Protein AF-A0A947JIG5-F1 (afdb_monomer_lite)

Secondary structure (DSSP, 8-state):
-EEETTEEEB--HHHHHHTT--TT-EEEEE--SSS--SB-EEEEEE------S-S----------------------------

Sequence (83 aa):
QVLSNGRNYKVLLASITYFKGEVGDEIVILVPIDKQTEWAAVENIVKGGERQPNADSDVSTVTLQEKDTPSVEKEKQLDDLEI

Radius of gyration: 27.15 Å; chains: 1; bounding box: 66×50×54 Å

Foldseek 3Di:
DDDDPNDAADEDPVVCVVQVPDPQWDWDWDDDDPDDDNHTYTDDTHPNDPPPVDDDDDDDDDDDDDDDDDDDDDDDDDDDDDD

pLDDT: mean 75.31, std 23.02, range [35.91, 97.31]

Structure (mmCIF, N/CA/C/O backbone):
data_AF-A0A947JIG5-F1
#
_entry.id   AF-A0A947JIG5-F1
#
loop_
_atom_site.group_PDB
_atom_site.id
_atom_site.type_symbol
_atom_site.label_atom_id
_atom_site.label_alt_id
_atom_site.label_comp_id
_atom_site.label_asym_id
_atom_site.label_entity_id
_atom_site.label_seq_id
_atom_site.pdbx_PDB_ins_code
_atom_site.Cartn_x
_atom_site.Cartn_y
_atom_site.Cartn_z
_atom_site.occupancy
_atom_site.B_iso_or_equiv
_atom_site.auth_seq_id
_atom_site.auth_comp_id
_atom_site.auth_asym_id
_atom_site.auth_atom_id
_atom_site.pdbx_PDB_model_num
ATOM 1 N N . GLN A 1 1 ? 3.097 7.082 -0.844 1.00 90.44 1 GLN A N 1
ATOM 2 C CA . GLN A 1 1 ? 1.659 7.239 -0.519 1.00 90.44 1 GLN A CA 1
ATOM 3 C C . GLN A 1 1 ? 0.899 7.247 -1.834 1.00 90.44 1 GLN A C 1
ATOM 5 O O . GLN A 1 1 ? 1.509 7.591 -2.838 1.00 90.44 1 GLN A O 1
ATOM 10 N N . VAL A 1 2 ? -0.372 6.857 -1.834 1.00 92.62 2 VAL A N 1
ATOM 11 C CA . VAL A 1 2 ? -1.216 6.782 -3.039 1.00 92.62 2 VAL A CA 1
ATOM 12 C C . VAL A 1 2 ? -2.435 7.680 -2.847 1.00 92.62 2 VAL A C 1
ATOM 14 O O . VAL A 1 2 ? -3.019 7.676 -1.764 1.00 92.62 2 VAL A O 1
ATOM 17 N N . LEU A 1 3 ? -2.800 8.451 -3.872 1.00 94.38 3 LEU A N 1
ATOM 18 C CA . LEU A 1 3 ? -4.000 9.289 -3.884 1.00 94.38 3 LEU A CA 1
ATOM 19 C C . LEU A 1 3 ? -5.150 8.505 -4.523 1.00 94.38 3 LEU A C 1
ATOM 21 O O . LEU A 1 3 ? -5.028 8.044 -5.652 1.00 94.38 3 LEU A O 1
ATOM 25 N N . SER A 1 4 ? -6.268 8.365 -3.815 1.00 92.94 4 SER A N 1
ATOM 26 C CA . SER A 1 4 ? -7.485 7.749 -4.348 1.00 92.94 4 SER A CA 1
ATOM 27 C C . SER A 1 4 ? -8.717 8.361 -3.692 1.00 92.94 4 SER A C 1
ATOM 29 O O . SER A 1 4 ? -8.714 8.627 -2.491 1.00 92.94 4 SER A O 1
ATOM 31 N N . ASN A 1 5 ? -9.767 8.618 -4.477 1.00 91.44 5 ASN A N 1
ATOM 32 C CA . ASN A 1 5 ? -11.027 9.209 -4.003 1.00 91.44 5 ASN A CA 1
ATOM 33 C C . ASN A 1 5 ? -10.833 10.489 -3.161 1.00 91.44 5 ASN A C 1
ATOM 35 O O . ASN A 1 5 ? -11.503 10.694 -2.151 1.00 91.44 5 ASN A O 1
ATOM 39 N N . GLY A 1 6 ? -9.866 11.332 -3.541 1.00 93.00 6 GLY A N 1
ATOM 40 C CA . GLY A 1 6 ? -9.544 12.570 -2.821 1.00 93.00 6 GLY A CA 1
ATOM 41 C C . GLY A 1 6 ? -8.857 12.376 -1.461 1.00 93.00 6 GLY A C 1
ATOM 42 O O . GLY A 1 6 ? -8.709 13.345 -0.718 1.00 93.00 6 GLY A O 1
ATOM 43 N N . ARG A 1 7 ? -8.428 11.154 -1.116 1.00 93.06 7 ARG A N 1
ATOM 44 C CA . ARG A 1 7 ? -7.705 10.830 0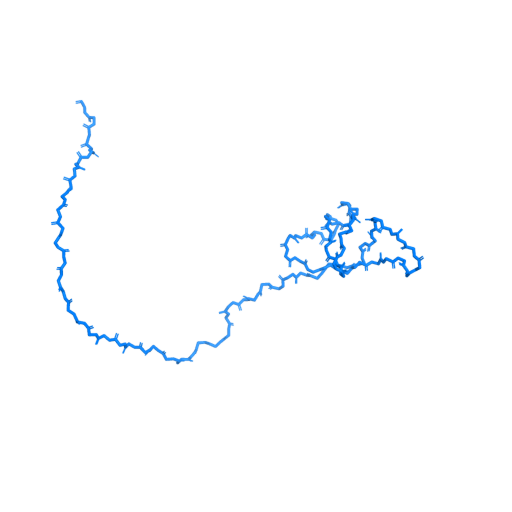.121 1.00 93.06 7 ARG A CA 1
ATOM 45 C C . ARG A 1 7 ? -6.336 10.220 -0.178 1.00 93.06 7 ARG A C 1
ATOM 47 O O . ARG A 1 7 ? -6.181 9.416 -1.094 1.00 93.06 7 ARG A O 1
ATOM 54 N N . ASN A 1 8 ? -5.356 10.560 0.657 1.00 95.94 8 ASN A N 1
ATOM 55 C CA . ASN A 1 8 ? -4.045 9.919 0.641 1.00 95.94 8 ASN A CA 1
ATOM 56 C C . ASN A 1 8 ? -4.023 8.690 1.549 1.00 95.94 8 ASN A C 1
ATOM 58 O O . ASN A 1 8 ? -4.392 8.767 2.722 1.00 95.94 8 ASN A O 1
ATOM 62 N N . TYR A 1 9 ? -3.505 7.588 1.017 1.00 96.75 9 TYR A N 1
ATOM 63 C CA . TYR A 1 9 ? -3.275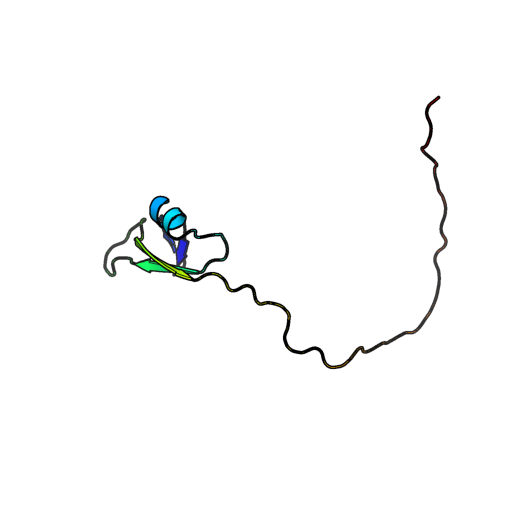 6.350 1.745 1.00 96.75 9 TYR A CA 1
ATOM 64 C C . TYR A 1 9 ? -1.781 6.045 1.850 1.00 96.75 9 TYR A C 1
ATOM 66 O O . TYR A 1 9 ? -1.000 6.162 0.895 1.00 96.75 9 TYR A O 1
ATOM 74 N N . LYS A 1 10 ? -1.371 5.620 3.041 1.00 97.19 10 LYS A N 1
ATOM 75 C CA . LYS A 1 10 ? -0.080 4.993 3.296 1.00 97.19 10 LYS A CA 1
ATOM 76 C C . LYS A 1 10 ? -0.129 3.561 2.764 1.00 97.19 10 LYS A C 1
ATOM 78 O O . LYS A 1 10 ? -1.139 2.875 2.874 1.00 97.19 10 LYS A O 1
ATOM 83 N N . VAL A 1 11 ? 0.976 3.120 2.185 1.00 96.88 11 VAL A N 1
ATOM 84 C CA . VAL A 1 11 ? 1.147 1.769 1.640 1.00 96.88 11 VAL A CA 1
ATOM 85 C C . VAL A 1 11 ? 2.487 1.234 2.115 1.00 96.88 11 VAL A C 1
ATOM 87 O O . VAL A 1 11 ? 3.401 2.013 2.404 1.00 96.88 11 VAL A O 1
ATOM 90 N N . LEU A 1 12 ? 2.608 -0.085 2.226 1.00 96.88 12 LEU A N 1
ATOM 91 C CA . LEU A 1 12 ? 3.853 -0.711 2.656 1.00 96.88 12 LEU A CA 1
ATOM 92 C C . LEU A 1 12 ? 4.909 -0.588 1.558 1.00 96.88 12 LEU A C 1
ATOM 94 O O . LEU A 1 12 ? 4.675 -0.971 0.413 1.00 96.88 12 LEU A O 1
ATOM 98 N N . LEU A 1 13 ? 6.096 -0.105 1.930 1.00 95.81 13 LEU A N 1
ATOM 99 C CA . LEU A 1 13 ? 7.222 0.017 1.002 1.00 95.81 13 LEU A CA 1
ATOM 100 C C . LEU A 1 13 ? 7.583 -1.332 0.366 1.00 95.81 13 LEU A C 1
ATOM 102 O O . LEU A 1 13 ? 7.876 -1.381 -0.822 1.00 95.81 13 LEU A O 1
ATOM 106 N N . ALA A 1 14 ? 7.493 -2.420 1.137 1.00 97.12 14 ALA A N 1
ATOM 107 C CA . ALA A 1 14 ? 7.760 -3.772 0.656 1.00 97.12 14 ALA A CA 1
ATOM 108 C C . ALA A 1 14 ? 6.877 -4.168 -0.538 1.00 97.12 14 ALA A C 1
ATOM 110 O O . ALA A 1 14 ? 7.357 -4.821 -1.458 1.00 97.12 14 ALA A O 1
ATOM 111 N N . SER A 1 15 ? 5.607 -3.746 -0.558 1.00 96.69 15 SER A N 1
ATOM 112 C CA . SER A 1 15 ? 4.718 -4.005 -1.694 1.00 96.69 15 SER A CA 1
ATOM 113 C C . SER A 1 15 ? 5.183 -3.245 -2.934 1.00 96.69 15 SER A C 1
ATOM 115 O O . SER A 1 15 ? 5.258 -3.820 -4.014 1.00 96.69 15 SER A O 1
ATOM 117 N N . ILE A 1 16 ? 5.562 -1.974 -2.777 1.00 95.31 16 ILE A N 1
ATOM 118 C CA . ILE A 1 16 ? 6.032 -1.146 -3.895 1.00 95.31 16 ILE A CA 1
ATOM 119 C C . ILE A 1 16 ? 7.311 -1.721 -4.503 1.00 95.31 16 ILE A C 1
ATOM 121 O O . ILE A 1 16 ? 7.398 -1.864 -5.719 1.00 95.31 16 ILE A O 1
ATOM 125 N N . THR A 1 17 ? 8.285 -2.108 -3.680 1.00 95.88 17 THR A N 1
ATOM 126 C CA . THR A 1 17 ? 9.550 -2.660 -4.181 1.00 95.88 17 THR A CA 1
ATOM 127 C C . THR A 1 17 ? 9.393 -4.067 -4.754 1.00 95.88 17 THR A C 1
ATOM 129 O O . THR A 1 17 ? 10.045 -4.380 -5.747 1.00 95.88 17 THR A O 1
ATOM 132 N N . TYR A 1 18 ? 8.502 -4.896 -4.200 1.00 95.25 18 TYR A N 1
ATOM 133 C CA . TYR A 1 18 ? 8.193 -6.222 -4.744 1.00 95.25 18 TYR A CA 1
ATOM 134 C C . TYR A 1 18 ? 7.616 -6.139 -6.164 1.00 95.25 18 TYR A C 1
ATOM 136 O O . TYR A 1 18 ? 8.103 -6.813 -7.071 1.00 95.25 18 TYR A O 1
ATOM 144 N N . PHE A 1 19 ? 6.633 -5.257 -6.378 1.00 94.75 19 PHE A N 1
ATOM 145 C CA . PHE A 1 19 ? 6.020 -5.020 -7.690 1.00 94.75 19 PHE A CA 1
ATOM 146 C C . PHE A 1 19 ? 6.834 -4.074 -8.588 1.00 94.75 19 PHE A C 1
ATOM 148 O O . PHE A 1 19 ? 6.438 -3.809 -9.722 1.00 94.75 19 PHE A O 1
ATOM 155 N N . LYS A 1 20 ? 7.982 -3.581 -8.099 1.00 94.88 20 LYS A N 1
ATOM 156 C CA . LYS A 1 20 ? 8.855 -2.613 -8.781 1.00 94.88 20 LYS A CA 1
ATOM 157 C C . LYS A 1 20 ? 8.094 -1.362 -9.227 1.00 94.88 20 LYS A C 1
ATOM 159 O O . LYS A 1 20 ? 8.307 -0.892 -10.337 1.00 94.88 20 LYS A O 1
ATOM 164 N N . GLY A 1 21 ? 7.157 -0.883 -8.413 1.00 94.00 21 GLY A N 1
ATOM 165 C CA . GLY A 1 21 ? 6.324 0.273 -8.736 1.00 94.00 21 GLY A CA 1
ATOM 166 C C . GLY A 1 21 ? 7.142 1.558 -8.820 1.00 94.00 21 GLY A C 1
ATOM 167 O O . GLY A 1 21 ? 7.980 1.818 -7.955 1.00 94.00 21 GLY A O 1
ATOM 168 N N . GLU A 1 22 ? 6.868 2.362 -9.838 1.00 93.38 22 GLU A N 1
ATOM 169 C CA . GLU A 1 22 ? 7.499 3.657 -10.078 1.00 93.38 22 GLU A CA 1
ATOM 170 C C . GLU A 1 22 ? 6.453 4.777 -10.095 1.00 93.38 22 GLU A C 1
ATOM 172 O O . GLU A 1 22 ? 5.241 4.546 -10.092 1.00 93.38 22 GLU A O 1
ATOM 177 N N . VAL A 1 23 ? 6.917 6.025 -10.058 1.00 90.81 23 VAL A N 1
ATOM 178 C CA . VAL A 1 23 ? 6.018 7.177 -10.177 1.00 90.81 23 VAL A CA 1
ATOM 179 C C . VAL A 1 23 ? 5.437 7.198 -11.588 1.00 90.81 23 VAL A C 1
ATOM 181 O O . VAL A 1 23 ? 6.182 7.146 -12.559 1.00 90.81 23 VAL A O 1
ATOM 184 N N . GLY A 1 24 ? 4.114 7.314 -11.690 1.00 90.44 24 GLY A N 1
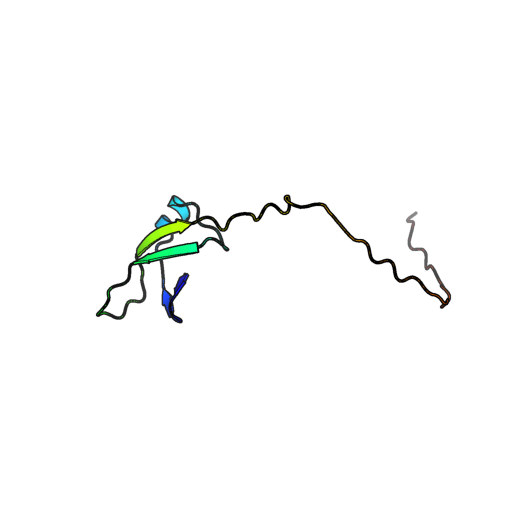ATOM 185 C CA . GLY A 1 24 ? 3.396 7.249 -12.965 1.00 90.44 24 GLY A CA 1
ATOM 186 C C . GLY A 1 24 ? 2.726 5.900 -13.217 1.00 90.44 24 GLY A C 1
ATOM 187 O O . GLY A 1 24 ? 1.850 5.827 -14.073 1.00 90.44 24 GLY A O 1
ATOM 188 N N . ASP A 1 25 ? 3.056 4.870 -12.435 1.00 93.50 25 ASP A N 1
ATOM 189 C CA . ASP A 1 25 ? 2.283 3.633 -12.430 1.00 93.50 25 ASP A CA 1
ATOM 190 C C . ASP A 1 25 ? 0.919 3.834 -11.764 1.00 93.50 25 ASP A C 1
ATOM 192 O O . ASP A 1 25 ? 0.775 4.550 -10.765 1.00 93.50 25 ASP A O 1
ATOM 196 N N . GLU A 1 26 ? -0.082 3.133 -12.285 1.00 94.38 26 GLU A N 1
ATOM 197 C CA . GLU A 1 26 ? -1.392 3.039 -11.661 1.00 94.38 26 GLU A CA 1
ATOM 198 C C . GLU A 1 26 ? -1.400 1.901 -10.641 1.00 94.38 26 GLU A C 1
ATOM 200 O O . GLU A 1 26 ? -0.831 0.832 -10.856 1.00 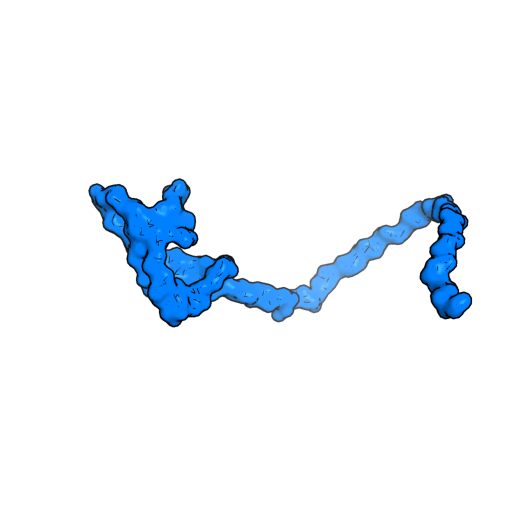94.38 26 GLU A O 1
ATOM 205 N N . ILE A 1 27 ? -2.043 2.119 -9.496 1.00 95.06 27 ILE A N 1
ATOM 206 C CA . ILE A 1 27 ? -2.021 1.167 -8.383 1.00 95.06 27 ILE A CA 1
ATOM 207 C C . ILE A 1 27 ? -3.451 0.855 -7.959 1.00 95.06 27 ILE A C 1
ATOM 209 O O . ILE A 1 27 ? -4.239 1.762 -7.687 1.00 95.06 27 ILE A O 1
ATOM 213 N N . VAL A 1 28 ? -3.761 -0.435 -7.834 1.00 96.31 28 VAL A N 1
ATOM 214 C CA . VAL A 1 28 ? -5.011 -0.923 -7.246 1.00 96.31 28 VAL A CA 1
ATOM 215 C C . VAL A 1 28 ? -4.790 -1.151 -5.755 1.00 96.31 28 VAL A C 1
ATOM 217 O O . VAL A 1 28 ? -3.895 -1.903 -5.352 1.00 96.31 28 VAL A O 1
ATOM 220 N N . ILE A 1 29 ? -5.594 -0.478 -4.929 1.00 96.88 29 ILE A N 1
ATOM 221 C CA . ILE A 1 29 ? -5.518 -0.558 -3.469 1.00 96.88 29 ILE A CA 1
ATOM 222 C C . ILE A 1 29 ? -6.840 -1.032 -2.862 1.00 96.88 29 ILE A C 1
ATOM 224 O O . ILE A 1 29 ? -7.918 -0.641 -3.304 1.00 96.88 29 ILE A O 1
ATOM 228 N N . LEU A 1 30 ? -6.745 -1.824 -1.797 1.00 96.56 30 LEU A N 1
ATOM 229 C CA . LEU A 1 30 ? -7.881 -2.295 -1.013 1.00 96.56 30 LEU A CA 1
ATOM 230 C C . LEU A 1 30 ? -7.991 -1.497 0.287 1.00 96.56 30 LEU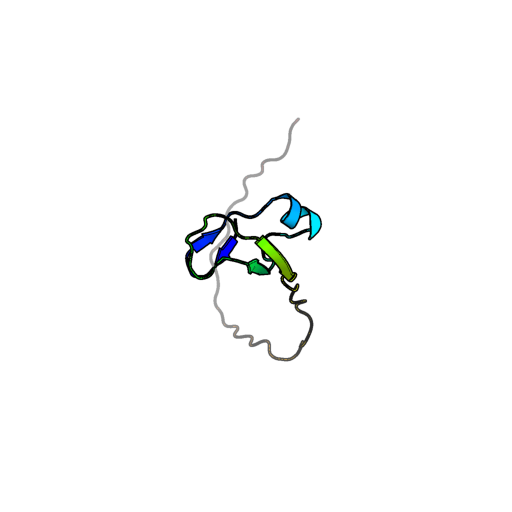 A C 1
ATOM 232 O O . LEU A 1 30 ? -7.019 -1.361 1.041 1.00 96.56 30 LEU A O 1
ATOM 236 N N . VAL A 1 31 ? -9.197 -0.997 0.555 1.00 95.81 31 VAL A N 1
ATOM 237 C CA . VAL A 1 31 ? -9.553 -0.254 1.769 1.00 95.81 31 VAL A CA 1
ATOM 238 C C . VAL A 1 31 ? -10.876 -0.786 2.342 1.00 95.81 31 VAL A C 1
ATOM 240 O O . VAL A 1 31 ? -11.751 -1.182 1.572 1.00 95.81 31 VAL A O 1
ATOM 243 N N . PRO A 1 32 ? -11.057 -0.821 3.676 1.00 94.81 32 PRO A N 1
ATOM 244 C CA . PRO A 1 32 ? -12.332 -1.200 4.284 1.00 94.81 32 PRO A CA 1
ATOM 245 C C . PRO A 1 32 ? -13.453 -0.215 3.926 1.00 94.81 32 PRO A C 1
ATOM 247 O O . PRO A 1 32 ? -13.225 0.992 3.907 1.00 94.81 32 PRO A O 1
ATOM 250 N N . ILE A 1 33 ? -14.671 -0.724 3.720 1.00 91.94 33 ILE A N 1
ATOM 251 C CA . ILE A 1 33 ? -15.843 0.089 3.345 1.00 91.94 33 ILE A CA 1
ATOM 252 C C . ILE A 1 33 ? -16.307 0.968 4.520 1.00 91.94 33 ILE A C 1
ATOM 254 O O . ILE A 1 33 ? -16.474 2.174 4.370 1.00 91.94 33 ILE A O 1
ATOM 258 N N . ASP A 1 34 ? -16.442 0.379 5.712 1.00 91.56 34 ASP A N 1
ATOM 259 C CA . ASP A 1 34 ? -17.106 1.029 6.855 1.00 91.56 34 ASP A CA 1
ATOM 260 C C . ASP A 1 34 ? -16.142 1.645 7.881 1.00 91.56 34 ASP A C 1
ATOM 262 O O . ASP A 1 34 ? -16.545 2.030 8.981 1.00 91.56 34 ASP A O 1
ATOM 266 N N . LYS A 1 35 ? -14.839 1.700 7.579 1.00 91.25 35 LYS A N 1
ATOM 267 C CA . LYS A 1 35 ? -13.828 2.200 8.520 1.00 91.25 35 LYS A CA 1
ATOM 268 C C . LYS A 1 35 ? -12.886 3.180 7.854 1.00 91.25 35 LYS A C 1
ATOM 270 O O . LYS A 1 35 ? -12.305 2.901 6.810 1.00 91.25 35 LYS A O 1
ATOM 275 N N . GLN A 1 36 ? -12.657 4.299 8.534 1.00 89.94 36 GLN A N 1
ATOM 276 C CA . GLN A 1 36 ? -11.575 5.192 8.155 1.00 89.94 36 GLN A CA 1
ATOM 277 C C . GLN A 1 36 ? -10.234 4.529 8.471 1.00 89.94 36 GLN A C 1
ATOM 279 O O . GLN A 1 36 ? -9.995 4.086 9.593 1.00 89.94 36 GLN A O 1
ATOM 284 N N . THR A 1 37 ? -9.367 4.470 7.467 1.00 94.56 37 THR A N 1
ATOM 285 C CA . THR A 1 37 ? -8.007 3.949 7.581 1.00 94.56 37 THR A CA 1
ATOM 286 C C . THR A 1 37 ? -7.032 4.917 6.933 1.00 94.56 37 THR A C 1
ATOM 288 O O . THR A 1 37 ? -7.348 5.570 5.937 1.00 94.56 37 THR A O 1
ATOM 291 N N . GLU A 1 38 ? -5.836 5.001 7.504 1.00 96.25 38 GLU A N 1
ATOM 292 C CA . GLU A 1 38 ? -4.706 5.690 6.885 1.00 96.25 38 GLU A CA 1
ATOM 293 C C . GLU A 1 38 ? -3.907 4.773 5.959 1.00 96.25 38 GLU A C 1
ATOM 295 O O . GLU A 1 38 ? -3.163 5.265 5.117 1.00 96.25 38 GLU A O 1
ATOM 300 N N . TRP A 1 39 ? -4.035 3.454 6.120 1.00 96.50 39 TRP A N 1
ATOM 301 C CA . TRP A 1 39 ? -3.272 2.456 5.377 1.00 96.50 39 TRP A CA 1
ATOM 302 C C . TRP A 1 39 ? -4.157 1.704 4.394 1.00 96.50 39 TRP A C 1
ATOM 304 O O . TRP A 1 39 ? -5.293 1.354 4.722 1.00 96.50 39 TRP A O 1
ATOM 314 N N . ALA A 1 40 ? -3.606 1.418 3.220 1.00 97.19 40 ALA A N 1
ATOM 315 C CA . ALA A 1 40 ? -4.227 0.588 2.203 1.00 97.19 40 ALA A CA 1
ATOM 316 C C . ALA A 1 40 ? -3.312 -0.583 1.827 1.00 97.19 40 ALA A C 1
ATOM 318 O O . ALA A 1 40 ? -2.081 -0.462 1.839 1.00 97.19 40 ALA A O 1
ATOM 319 N N . ALA A 1 41 ? -3.922 -1.720 1.495 1.00 96.88 41 ALA A N 1
ATOM 320 C CA . ALA A 1 41 ? -3.203 -2.873 0.970 1.00 96.88 41 ALA A CA 1
ATOM 321 C C . ALA A 1 41 ? -3.059 -2.735 -0.549 1.00 96.88 41 ALA A C 1
ATOM 323 O O . ALA A 1 41 ? -4.027 -2.400 -1.226 1.00 96.88 41 ALA A O 1
ATOM 324 N N . VAL A 1 42 ? -1.860 -2.978 -1.077 1.00 97.31 42 VAL A N 1
ATOM 325 C CA . VAL A 1 42 ? -1.607 -2.968 -2.526 1.00 97.31 42 VAL A CA 1
ATOM 326 C C . VAL A 1 42 ? -1.993 -4.330 -3.094 1.00 97.31 42 VAL A C 1
ATOM 328 O O . VAL A 1 42 ? -1.437 -5.340 -2.664 1.00 97.31 42 VAL A O 1
ATOM 331 N N . GLU A 1 43 ? -2.929 -4.348 -4.041 1.00 96.94 43 GLU A N 1
ATOM 332 C CA . GLU A 1 43 ? -3.351 -5.559 -4.756 1.00 96.94 43 GLU A CA 1
ATOM 333 C C . GLU A 1 43 ? -2.545 -5.745 -6.044 1.00 96.94 43 GLU A C 1
ATOM 335 O O . GLU A 1 43 ? -2.040 -6.834 -6.306 1.00 96.94 43 GLU A O 1
ATOM 340 N N . ASN A 1 44 ? -2.396 -4.675 -6.832 1.00 95.94 44 ASN A N 1
ATOM 341 C CA . ASN A 1 44 ? -1.729 -4.722 -8.130 1.00 95.94 44 ASN A CA 1
ATOM 342 C C . ASN A 1 44 ? -1.098 -3.368 -8.500 1.00 95.94 44 ASN A C 1
ATOM 344 O O . ASN A 1 44 ? -1.573 -2.319 -8.058 1.00 95.94 44 ASN A O 1
ATOM 348 N N . ILE A 1 45 ? -0.061 -3.395 -9.343 1.00 95.94 45 ILE A N 1
ATOM 349 C CA . ILE A 1 45 ? 0.536 -2.213 -9.982 1.00 95.94 45 ILE A CA 1
ATOM 350 C C . ILE A 1 45 ? 0.475 -2.404 -11.500 1.00 95.94 45 ILE A C 1
ATOM 352 O O . ILE A 1 45 ? 1.058 -3.342 -12.043 1.00 95.94 45 ILE A O 1
ATOM 356 N N . VAL A 1 46 ? -0.228 -1.508 -12.183 1.00 95.19 46 VAL A N 1
ATOM 357 C CA . VAL A 1 46 ? -0.329 -1.446 -13.640 1.00 95.19 46 VAL A CA 1
ATOM 358 C C . VAL A 1 46 ? 0.704 -0.448 -14.135 1.00 95.19 46 VAL A C 1
ATOM 360 O O . VAL A 1 46 ? 0.671 0.729 -13.777 1.00 95.19 46 VAL A O 1
ATOM 363 N N . LYS A 1 47 ? 1.639 -0.930 -14.956 1.00 91.81 47 LYS A N 1
ATOM 364 C CA . LYS A 1 47 ? 2.673 -0.073 -15.528 1.00 91.81 47 LYS A CA 1
ATOM 365 C C . LYS A 1 47 ? 2.033 0.988 -16.400 1.00 91.81 47 LYS A C 1
ATOM 367 O O . LYS A 1 47 ? 1.281 0.647 -17.315 1.00 91.81 47 LYS A O 1
ATOM 372 N N . GLY A 1 48 ? 2.329 2.251 -16.095 1.00 84.81 48 GLY A N 1
ATOM 373 C CA . GLY A 1 48 ? 1.935 3.375 -16.929 1.00 84.81 48 GLY A CA 1
ATOM 374 C C . GLY A 1 48 ? 2.576 3.156 -18.288 1.00 84.81 48 GLY A C 1
ATOM 375 O O . GLY A 1 48 ? 3.786 3.309 -18.426 1.00 84.81 48 GLY A O 1
ATOM 376 N N . GLY A 1 49 ? 1.793 2.664 -19.248 1.00 71.94 49 GLY A N 1
ATOM 377 C CA . GLY A 1 49 ? 2.318 2.273 -20.544 1.00 71.94 49 GLY A CA 1
ATOM 378 C C . GLY A 1 49 ? 3.088 3.441 -21.135 1.00 71.94 49 GLY A C 1
ATOM 379 O O . GLY A 1 49 ? 2.541 4.537 -21.271 1.00 71.94 49 GLY A O 1
ATOM 380 N N . GLU A 1 50 ? 4.346 3.206 -21.502 1.00 62.34 50 GLU A N 1
ATOM 381 C CA . GLU A 1 50 ? 4.993 4.042 -22.496 1.00 62.34 50 GLU A CA 1
ATOM 382 C C . GLU A 1 50 ? 4.049 4.043 -23.696 1.00 62.34 50 GLU A C 1
ATOM 384 O O . GLU A 1 50 ? 3.939 3.052 -24.424 1.00 62.34 50 GLU A O 1
ATOM 389 N N . ARG A 1 51 ? 3.312 5.138 -23.899 1.00 55.00 51 ARG A N 1
ATOM 390 C CA . ARG A 1 51 ? 2.763 5.418 -25.214 1.00 55.00 51 ARG A CA 1
ATOM 391 C C . ARG A 1 51 ? 3.984 5.587 -26.100 1.00 55.00 51 ARG A C 1
ATOM 393 O O . ARG A 1 51 ? 4.522 6.685 -26.195 1.00 55.00 51 ARG A O 1
ATOM 400 N N . GLN A 1 52 ? 4.447 4.495 -26.698 1.00 57.12 52 GLN A N 1
ATOM 401 C CA . GLN A 1 52 ? 5.411 4.556 -27.779 1.00 57.12 52 GLN A CA 1
ATOM 402 C C . GLN A 1 52 ? 4.805 5.496 -28.832 1.00 57.12 52 GLN A C 1
ATOM 404 O O . GLN A 1 52 ? 3.696 5.228 -29.307 1.00 57.12 52 GLN A O 1
ATOM 409 N N . PRO A 1 53 ? 5.440 6.636 -29.150 1.00 56.91 53 PRO A N 1
ATOM 410 C CA . PRO A 1 53 ? 4.895 7.639 -30.063 1.00 56.91 53 PRO A CA 1
ATOM 411 C C . PRO A 1 53 ? 4.967 7.205 -31.540 1.00 56.91 53 PRO A C 1
ATOM 413 O O . PRO A 1 53 ? 5.225 8.018 -32.420 1.00 56.91 53 PRO A O 1
ATOM 416 N N . ASN A 1 54 ? 4.744 5.929 -31.846 1.00 56.47 54 ASN A N 1
ATOM 417 C CA . ASN A 1 54 ? 4.983 5.364 -33.168 1.00 56.47 54 ASN A CA 1
ATOM 418 C C . ASN A 1 54 ? 3.811 4.484 -33.616 1.00 56.47 54 ASN A C 1
ATOM 420 O O . ASN A 1 54 ? 3.896 3.261 -33.645 1.00 56.47 54 ASN A O 1
ATOM 424 N N . ALA A 1 55 ? 2.732 5.160 -34.006 1.00 60.03 55 ALA A N 1
ATOM 425 C CA . ALA A 1 55 ? 1.832 4.749 -35.077 1.00 60.03 55 ALA A CA 1
ATOM 426 C C . ALA A 1 55 ? 1.183 6.026 -35.645 1.00 60.03 55 ALA A C 1
ATOM 428 O O . ALA A 1 55 ? 0.648 6.823 -34.878 1.00 60.03 55 ALA A O 1
ATOM 429 N N . ASP A 1 56 ? 1.277 6.191 -36.965 1.00 53.75 56 ASP A N 1
ATOM 430 C CA . ASP A 1 56 ? 0.682 7.242 -37.811 1.00 53.75 56 ASP A CA 1
ATOM 431 C C . ASP A 1 56 ? 1.566 8.467 -38.113 1.00 53.75 56 ASP A C 1
ATOM 433 O O . ASP A 1 56 ? 1.302 9.611 -37.748 1.00 53.75 56 ASP A O 1
ATOM 437 N N . SER A 1 57 ? 2.624 8.208 -38.883 1.00 59.44 57 SER A N 1
ATOM 438 C CA . SER A 1 57 ? 3.187 9.160 -39.838 1.00 59.44 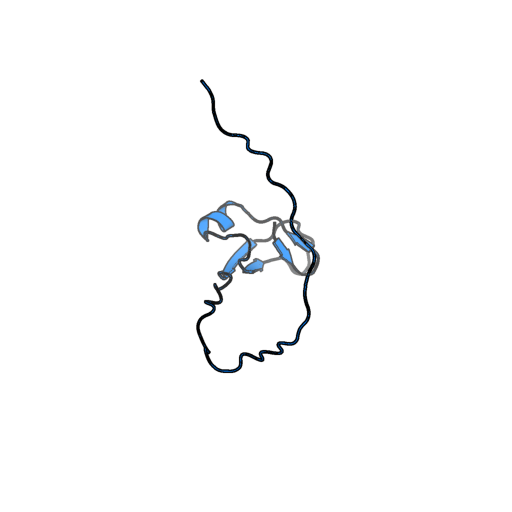57 SER A CA 1
ATOM 439 C C . SER A 1 57 ? 2.259 9.295 -41.056 1.00 59.44 57 SER A C 1
ATOM 441 O O . SER A 1 57 ? 2.358 8.468 -41.955 1.00 59.44 57 SER A O 1
ATOM 443 N N . ASP A 1 58 ? 1.386 10.307 -41.105 1.00 55.53 58 ASP A N 1
ATOM 444 C CA . ASP A 1 58 ? 0.920 10.890 -42.378 1.00 55.53 58 ASP A CA 1
ATOM 445 C C . ASP A 1 58 ? 0.158 12.226 -42.200 1.00 55.53 58 ASP A C 1
ATOM 447 O O . ASP A 1 58 ? -0.874 12.280 -41.538 1.00 55.53 58 ASP A O 1
ATOM 451 N N . VAL A 1 59 ? 0.657 13.266 -42.897 1.00 53.06 59 VAL A N 1
ATOM 452 C CA . VAL A 1 59 ? -0.053 14.474 -43.398 1.00 53.06 59 VAL A CA 1
ATOM 453 C C . VAL A 1 59 ? -0.521 15.523 -42.346 1.00 53.06 59 VAL A C 1
ATOM 455 O O . VAL A 1 59 ? -1.264 15.226 -41.427 1.00 53.06 59 VAL A O 1
ATOM 458 N N . SER A 1 60 ? -0.204 16.825 -42.372 1.00 51.78 60 SER A N 1
ATOM 459 C CA . SER A 1 60 ? 0.399 17.734 -43.354 1.00 51.78 60 SER A CA 1
ATOM 460 C C . SER A 1 60 ? 1.198 18.826 -42.632 1.00 51.78 60 SER A C 1
ATOM 462 O O . SER A 1 60 ? 0.703 19.465 -41.702 1.00 51.78 60 SER A O 1
ATOM 464 N N . THR A 1 61 ? 2.397 19.112 -43.123 1.00 44.81 61 THR A N 1
ATOM 465 C CA . THR A 1 61 ? 3.123 20.360 -42.880 1.00 44.81 61 THR A CA 1
ATOM 466 C C . THR A 1 61 ? 2.329 21.504 -43.512 1.00 44.81 61 THR A C 1
ATOM 468 O O . THR A 1 61 ? 2.255 21.596 -44.736 1.00 44.81 61 THR A O 1
ATOM 471 N N . VAL A 1 62 ? 1.720 22.379 -42.709 1.00 46.53 62 VAL A N 1
ATOM 472 C CA . VAL A 1 62 ? 1.204 23.658 -43.216 1.00 46.53 62 VAL A CA 1
ATOM 473 C C . VAL A 1 62 ? 2.278 24.710 -42.978 1.00 46.53 62 VAL A C 1
ATOM 475 O O . VAL A 1 62 ? 2.385 25.301 -41.907 1.00 46.53 62 VAL A O 1
ATOM 478 N N . THR A 1 63 ? 3.115 24.895 -43.994 1.00 46.19 63 THR A N 1
ATOM 479 C CA . THR A 1 63 ? 4.002 26.047 -44.128 1.00 46.19 63 THR A CA 1
ATOM 480 C C . THR A 1 63 ? 3.138 27.274 -44.417 1.00 46.19 63 THR A C 1
ATOM 482 O O . THR A 1 63 ? 2.558 27.374 -45.495 1.00 46.19 63 THR A O 1
ATOM 485 N N . LEU A 1 64 ? 3.066 28.221 -43.481 1.00 51.81 64 LEU A N 1
ATOM 486 C CA . LEU A 1 64 ? 2.751 29.613 -43.797 1.00 51.81 64 LEU A CA 1
ATOM 487 C C . LEU A 1 64 ? 4.010 30.431 -43.525 1.00 51.81 64 LEU A C 1
ATOM 489 O O . LEU A 1 64 ? 4.407 30.659 -42.386 1.00 51.81 64 LEU A O 1
ATOM 493 N N . GLN A 1 65 ? 4.666 30.786 -44.620 1.00 46.34 65 GLN A N 1
ATOM 494 C CA . GLN A 1 65 ? 5.841 31.631 -44.697 1.00 46.34 65 GLN A CA 1
ATOM 495 C C . GLN A 1 65 ? 5.383 32.964 -45.287 1.00 46.34 65 GLN A C 1
ATOM 497 O O . GLN A 1 65 ? 4.852 32.955 -46.387 1.00 46.34 65 GLN A O 1
ATOM 502 N N . GLU A 1 66 ? 5.605 34.072 -44.580 1.00 46.28 66 GLU A N 1
ATOM 503 C CA . GLU A 1 66 ? 5.807 35.430 -45.121 1.00 46.28 66 GLU A CA 1
ATOM 504 C C . GLU A 1 66 ? 6.369 36.290 -43.965 1.00 46.28 66 GLU A C 1
ATOM 506 O O . GLU A 1 66 ? 5.780 36.339 -42.890 1.00 46.28 66 GLU A O 1
ATOM 511 N N . LYS A 1 67 ? 7.669 36.643 -44.009 1.00 35.91 67 LYS A N 1
ATOM 512 C CA . LYS A 1 67 ? 8.218 37.946 -44.471 1.00 35.91 67 LYS A CA 1
ATOM 513 C C . LYS A 1 67 ? 7.748 39.113 -43.575 1.00 35.91 67 LYS A C 1
ATOM 515 O O . LYS A 1 67 ? 6.557 39.289 -43.404 1.00 35.91 67 LYS A O 1
ATOM 520 N N . ASP A 1 68 ? 8.581 39.935 -42.932 1.00 39.94 68 ASP A N 1
ATOM 521 C CA . ASP A 1 68 ? 9.870 40.508 -43.325 1.00 39.94 68 ASP A CA 1
ATOM 522 C C . ASP A 1 68 ? 10.775 40.870 -42.111 1.00 39.94 68 ASP A C 1
ATOM 524 O O . ASP A 1 68 ? 10.319 41.170 -41.012 1.00 39.94 68 ASP A O 1
ATOM 528 N N . THR A 1 69 ? 12.079 40.825 -42.401 1.00 39.75 69 THR A N 1
ATOM 529 C CA . THR A 1 69 ? 13.359 41.238 -41.759 1.00 39.75 69 THR A CA 1
ATOM 530 C C . THR A 1 69 ? 13.429 42.559 -40.945 1.00 39.75 69 THR A C 1
ATOM 532 O O . THR A 1 69 ? 12.517 43.370 -41.036 1.00 39.75 69 THR A O 1
ATOM 535 N N . PRO A 1 70 ? 14.606 42.966 -40.399 1.00 43.97 70 PRO A N 1
ATOM 536 C CA . PRO A 1 70 ? 15.579 42.285 -39.529 1.00 43.97 70 PRO A CA 1
ATOM 537 C C . PRO A 1 70 ? 15.918 43.166 -38.287 1.00 43.97 70 PRO A C 1
ATOM 539 O O . PRO A 1 70 ? 15.673 44.370 -38.270 1.00 43.97 70 PRO A O 1
ATOM 542 N N . SER A 1 71 ? 16.544 42.632 -37.237 1.00 43.81 71 SER A N 1
ATOM 543 C CA . SER A 1 71 ? 17.227 43.475 -36.238 1.00 43.81 71 SER A CA 1
ATOM 544 C C . SER A 1 71 ? 18.614 42.916 -35.955 1.00 43.81 71 SER A C 1
ATOM 546 O O . SER A 1 71 ? 18.793 41.733 -35.697 1.00 43.81 71 SER A O 1
ATOM 548 N N . VAL A 1 72 ? 19.571 43.811 -36.156 1.00 46.12 72 VAL A N 1
ATOM 549 C CA . VAL A 1 72 ? 21.008 43.640 -36.359 1.00 46.12 72 VAL A CA 1
ATOM 550 C C . VAL A 1 72 ? 21.725 43.103 -35.114 1.00 46.12 72 VAL A C 1
ATOM 552 O O . VAL A 1 72 ? 21.503 43.595 -34.010 1.00 46.12 72 VAL A O 1
ATOM 555 N N . GLU A 1 73 ? 22.624 42.134 -35.324 1.00 48.91 73 GLU A N 1
ATOM 556 C CA . GLU A 1 73 ? 23.661 41.699 -34.377 1.00 48.91 73 GLU A CA 1
ATOM 557 C C . GLU A 1 73 ? 24.658 42.820 -34.058 1.00 48.91 73 GLU A C 1
ATOM 559 O O . GLU A 1 73 ? 25.108 43.521 -34.963 1.00 48.91 73 GLU A O 1
ATOM 564 N N . LYS A 1 74 ? 25.082 42.895 -32.793 1.00 41.25 74 LYS A N 1
ATOM 565 C CA . LYS A 1 74 ? 26.411 43.317 -32.300 1.00 41.25 74 LYS A CA 1
ATOM 566 C C . LYS A 1 74 ? 26.465 42.914 -30.815 1.00 41.25 74 LYS A C 1
ATOM 568 O O . LYS A 1 74 ? 25.479 43.100 -30.119 1.00 41.25 74 LYS A O 1
ATOM 573 N N . GLU A 1 75 ? 27.516 42.356 -30.230 1.00 41.88 75 GLU A N 1
ATOM 574 C CA . GLU A 1 75 ? 28.894 42.135 -30.650 1.00 41.88 75 GLU A CA 1
ATOM 575 C C . GLU A 1 75 ? 29.491 41.077 -29.700 1.00 41.88 75 GLU A C 1
ATOM 577 O O . GLU A 1 75 ? 29.156 41.029 -28.516 1.00 41.88 75 GLU A O 1
ATOM 582 N N . LYS A 1 76 ? 30.362 40.220 -30.235 1.00 43.12 76 LYS A N 1
ATOM 583 C CA . LYS A 1 76 ? 31.224 39.279 -29.507 1.00 43.12 76 LYS A CA 1
ATOM 584 C C . LYS A 1 76 ? 32.079 40.026 -28.468 1.00 43.12 76 LYS A C 1
ATOM 586 O O . LYS A 1 76 ? 32.761 40.973 -28.848 1.00 43.12 76 LYS A O 1
ATOM 591 N N . GLN A 1 77 ? 32.193 39.516 -27.241 1.00 39.72 77 GLN A N 1
ATOM 592 C CA . GLN A 1 77 ? 33.422 39.689 -26.458 1.00 39.72 77 GLN A CA 1
ATOM 593 C C . GLN A 1 77 ? 34.008 38.307 -26.168 1.00 39.72 77 GLN A C 1
ATOM 595 O O . GLN A 1 77 ? 33.301 37.361 -25.833 1.00 39.72 77 GLN A O 1
ATOM 600 N N . LEU A 1 78 ? 35.287 38.207 -26.497 1.00 46.06 78 LEU A N 1
ATOM 601 C CA . LEU A 1 78 ? 36.068 37.020 -26.780 1.00 46.06 78 LEU A CA 1
ATOM 602 C C . LEU A 1 78 ? 36.833 36.641 -25.505 1.00 46.06 78 LEU A C 1
ATOM 604 O O . LEU A 1 78 ? 37.875 37.233 -25.245 1.00 46.06 78 LEU A O 1
ATOM 608 N N . ASP A 1 79 ? 36.319 35.692 -24.727 1.00 46.81 79 ASP A N 1
ATOM 609 C CA . ASP A 1 79 ? 37.070 35.075 -23.632 1.00 46.81 79 ASP A CA 1
ATOM 610 C C . ASP A 1 79 ? 37.666 33.769 -24.147 1.00 46.81 79 ASP A C 1
ATOM 612 O O . ASP A 1 79 ? 36.973 32.761 -24.230 1.00 46.81 79 ASP A O 1
ATOM 616 N N . ASP A 1 80 ? 38.929 33.831 -24.564 1.00 50.84 80 ASP A N 1
ATOM 617 C CA . ASP A 1 80 ? 39.804 32.666 -24.674 1.00 50.84 80 ASP A CA 1
ATOM 618 C C . ASP A 1 80 ? 41.252 33.144 -24.868 1.00 50.84 80 ASP A C 1
ATOM 620 O O . ASP A 1 80 ? 41.638 33.589 -25.952 1.00 50.84 80 ASP A O 1
ATOM 624 N N . LEU A 1 81 ? 42.048 33.085 -23.793 1.00 44.31 81 LEU A N 1
ATOM 625 C CA . LEU A 1 81 ? 43.217 32.196 -23.662 1.00 44.31 81 LEU A CA 1
ATOM 626 C C . LEU A 1 81 ? 44.214 32.723 -22.613 1.00 44.31 81 LEU A C 1
ATOM 628 O O . LEU A 1 81 ? 44.798 33.797 -22.757 1.00 44.31 81 LEU A O 1
ATOM 632 N N . GLU A 1 82 ? 44.437 31.900 -21.583 1.00 44.50 82 GLU A N 1
ATOM 633 C CA . GLU A 1 82 ? 45.709 31.816 -20.857 1.00 44.50 82 GLU A CA 1
ATOM 634 C C . GLU A 1 82 ? 46.878 31.708 -21.849 1.00 44.50 82 GLU A C 1
ATOM 636 O O . GLU A 1 82 ? 46.839 30.827 -22.710 1.00 44.50 82 GLU A O 1
ATOM 641 N N . ILE A 1 83 ? 47.899 32.566 -21.701 1.00 45.25 83 ILE A N 1
ATOM 642 C CA . ILE A 1 83 ? 49.276 32.234 -21.260 1.00 45.25 83 ILE A CA 1
ATOM 643 C C . ILE A 1 83 ? 49.842 33.456 -20.524 1.00 45.25 83 ILE A C 1
ATOM 645 O O . ILE A 1 83 ? 49.740 34.572 -21.082 1.00 45.25 83 ILE A O 1
#